Protein AF-A0A3D8PMJ8-F1 (afdb_monomer_lite)

Secondary structure (DSSP, 8-state):
-PPPP--------S--S-----------------EEEEEEETTTTEEEEEETT-TTS-SS--SS-EESSEETTEEEEEEES-HHHHHHHHHH-TTSEEEE-GGG--

Organism: NCBI:txid1229153

pLDDT: mean 75.37, std 25.09, range [31.0, 97.31]

Foldseek 3Di:
DDDDDDDDDDDDPDDDDDDDDDPPPPPPDDDPFQKWKWDQFQVQLATEIGGPPDPPDDPAADPAEEECDHGNGGYMYIDTPDPVRVVVVCVVRVPGHYYYDPSRPD

Radius of gyration: 17.85 Å; chains: 1; bounding box: 26×40×49 Å

Structure (mmCIF, N/CA/C/O backbone):
data_AF-A0A3D8PMJ8-F1
#
_entry.id   AF-A0A3D8PMJ8-F1
#
loop_
_atom_site.group_PDB
_atom_site.id
_atom_site.type_symbol
_atom_site.label_atom_id
_atom_site.label_alt_id
_atom_site.label_comp_id
_atom_site.label_asym_id
_atom_site.label_entity_id
_atom_site.label_seq_id
_atom_site.pdbx_PDB_ins_code
_atom_site.Cartn_x
_atom_site.Cartn_y
_atom_site.Cartn_z
_atom_site.occupancy
_atom_site.B_iso_or_equiv
_atom_site.auth_seq_id
_atom_site.auth_comp_id
_atom_site.auth_asym_id
_atom_site.auth_atom_id
_atom_site.pdbx_PDB_model_num
ATOM 1 N N . MET A 1 1 ? -9.114 -14.612 -28.520 1.00 37.81 1 MET A N 1
ATOM 2 C CA . MET A 1 1 ? -9.734 -13.426 -27.887 1.00 37.81 1 MET A CA 1
ATOM 3 C C . MET A 1 1 ? -9.161 -12.191 -28.558 1.00 37.81 1 MET A C 1
ATOM 5 O O . MET A 1 1 ? -7.962 -12.215 -28.823 1.00 37.81 1 MET A O 1
ATOM 9 N N . PRO A 1 2 ? -9.971 -11.177 -28.904 1.00 32.09 2 PRO A N 1
ATOM 10 C CA . PRO A 1 2 ? -9.448 -9.973 -29.538 1.00 32.09 2 PRO A CA 1
ATOM 11 C C . PRO A 1 2 ? -8.691 -9.122 -28.499 1.00 32.09 2 PRO A C 1
ATOM 13 O O . PRO A 1 2 ? -9.053 -9.160 -27.321 1.00 32.09 2 PRO A O 1
ATOM 16 N N . PRO A 1 3 ? -7.634 -8.396 -28.898 1.00 33.34 3 PRO A N 1
ATOM 17 C CA . PRO A 1 3 ? -6.855 -7.573 -27.982 1.00 33.34 3 PRO A CA 1
ATOM 18 C C . PRO A 1 3 ? -7.610 -6.290 -27.609 1.00 33.34 3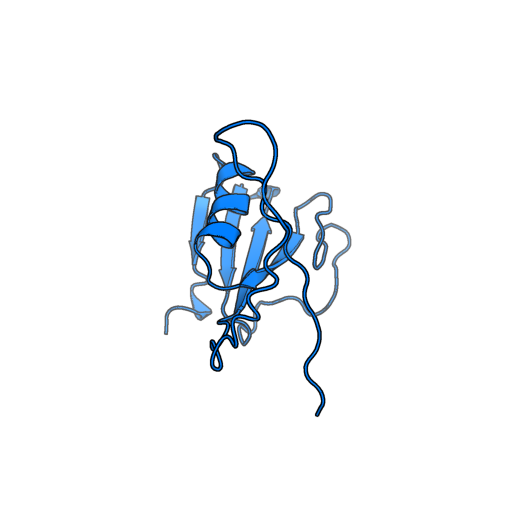 PRO A C 1
ATOM 20 O O . PRO A 1 3 ? -8.247 -5.658 -28.453 1.00 33.34 3 PRO A O 1
ATOM 23 N N . SER A 1 4 ? -7.526 -5.912 -26.336 1.00 34.97 4 SER A N 1
ATOM 24 C CA . SER A 1 4 ? -8.083 -4.669 -25.796 1.00 34.97 4 SER A CA 1
ATOM 25 C C . SER A 1 4 ? -7.154 -3.490 -26.106 1.00 34.97 4 SER A C 1
ATOM 27 O O . SER A 1 4 ? -5.960 -3.561 -25.821 1.00 34.97 4 SER A O 1
ATOM 29 N N . LEU A 1 5 ? -7.702 -2.404 -26.661 1.00 33.12 5 LEU A N 1
ATOM 30 C CA . LEU A 1 5 ? -7.001 -1.133 -26.885 1.00 33.12 5 LEU A CA 1
ATOM 31 C C . LEU A 1 5 ? -6.771 -0.404 -25.551 1.00 33.12 5 LEU A C 1
ATOM 33 O O . LEU A 1 5 ? -7.726 -0.176 -24.810 1.00 33.12 5 LEU A O 1
ATOM 37 N N . ILE A 1 6 ? -5.538 0.025 -25.279 1.00 41.44 6 ILE A N 1
ATOM 38 C CA . ILE A 1 6 ? -5.226 0.983 -24.208 1.00 41.44 6 ILE A CA 1
ATOM 39 C C . ILE A 1 6 ? -4.517 2.179 -24.847 1.00 41.44 6 ILE A C 1
ATOM 41 O O . ILE A 1 6 ? -3.572 2.009 -25.614 1.00 41.44 6 ILE A O 1
ATOM 45 N N . PHE A 1 7 ? -5.010 3.382 -24.547 1.00 36.72 7 PHE A N 1
ATOM 46 C CA . PHE A 1 7 ? -4.487 4.657 -25.032 1.00 36.72 7 PHE A CA 1
ATOM 47 C C . PHE A 1 7 ? -3.597 5.279 -23.952 1.00 36.72 7 PHE A C 1
ATOM 49 O O . PHE A 1 7 ? -4.062 5.497 -22.835 1.00 36.72 7 PHE A O 1
ATOM 56 N N . LEU A 1 8 ? -2.349 5.607 -24.281 1.00 37.47 8 LEU A N 1
ATOM 57 C CA . LEU A 1 8 ? -1.509 6.481 -23.461 1.00 37.47 8 LEU A CA 1
ATOM 58 C C . LEU A 1 8 ? -1.153 7.718 -24.286 1.00 37.47 8 LEU A C 1
ATOM 60 O O . LEU A 1 8 ? -0.699 7.607 -25.422 1.00 37.47 8 LEU A O 1
ATOM 64 N N . VAL A 1 9 ? -1.424 8.894 -23.719 1.00 34.03 9 VAL A N 1
ATOM 65 C CA . VAL A 1 9 ? -1.077 10.198 -24.293 1.00 34.03 9 VAL A CA 1
ATOM 66 C C . VAL A 1 9 ? 0.277 10.599 -23.717 1.00 34.03 9 VAL A C 1
ATOM 68 O O . VAL A 1 9 ? 0.374 10.844 -22.516 1.00 34.03 9 VAL A O 1
ATOM 71 N N . GLU A 1 10 ? 1.316 10.671 -24.546 1.00 36.72 10 GLU A N 1
ATOM 72 C CA . GLU A 1 10 ? 2.593 11.271 -24.147 1.00 36.72 10 GLU A CA 1
ATOM 73 C C . GLU A 1 10 ? 2.550 12.792 -24.333 1.00 36.72 10 GLU A C 1
ATOM 75 O O . GLU A 1 10 ? 2.137 13.303 -25.375 1.00 36.72 10 GLU A O 1
ATOM 80 N N . PHE A 1 11 ? 2.987 13.524 -23.306 1.00 34.03 11 PHE A N 1
ATOM 81 C CA . PHE A 1 11 ? 3.231 14.964 -23.363 1.00 34.03 11 PHE A CA 1
ATOM 82 C C . PHE A 1 11 ? 4.744 15.186 -23.446 1.00 34.03 11 PHE A C 1
ATOM 84 O O . PHE A 1 11 ? 5.452 15.018 -22.452 1.00 34.03 11 PHE A O 1
ATOM 91 N N . ASP A 1 12 ? 5.245 15.562 -24.623 1.00 36.56 12 ASP A N 1
ATOM 92 C CA . ASP A 1 12 ? 6.657 15.903 -24.803 1.00 36.56 12 ASP A CA 1
ATOM 93 C C . ASP A 1 12 ? 6.923 17.346 -24.335 1.00 36.56 12 ASP A C 1
ATOM 95 O O . ASP A 1 12 ? 6.236 18.296 -24.724 1.00 36.56 12 ASP A O 1
ATOM 99 N N . LYS A 1 13 ? 7.919 17.513 -23.456 1.00 42.28 13 LYS A N 1
ATOM 100 C CA . LYS A 1 13 ? 8.285 18.790 -22.823 1.00 42.28 13 LYS A CA 1
ATOM 101 C C . LYS A 1 13 ? 9.268 19.614 -23.660 1.00 42.28 13 LYS A C 1
ATOM 103 O O . LYS A 1 13 ? 9.669 20.696 -23.230 1.00 42.28 13 LYS A O 1
ATOM 108 N N . THR A 1 14 ? 9.662 19.173 -24.851 1.00 42.78 14 THR A N 1
ATOM 109 C CA . THR A 1 14 ? 10.660 19.906 -25.633 1.00 42.78 14 THR A CA 1
ATOM 110 C C . THR A 1 14 ? 10.236 20.179 -27.070 1.00 42.78 14 THR A C 1
ATOM 112 O 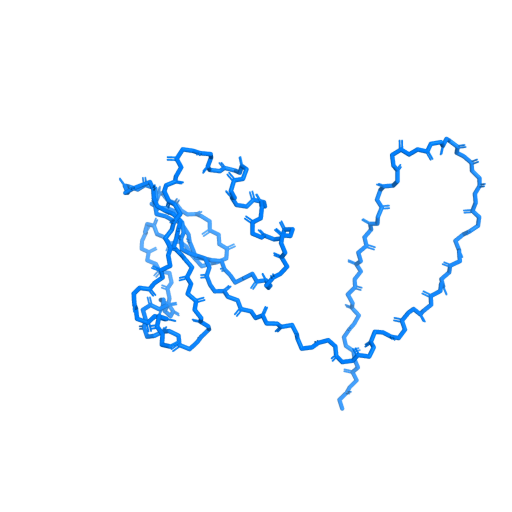O . THR A 1 14 ? 10.290 19.314 -27.929 1.00 42.78 14 THR A O 1
ATOM 115 N N . ARG A 1 15 ? 10.005 21.476 -27.324 1.00 36.81 15 ARG A N 1
ATOM 116 C CA . ARG A 1 15 ? 9.961 22.174 -28.624 1.00 36.81 15 ARG A CA 1
ATOM 117 C C . ARG A 1 15 ? 8.587 22.232 -29.289 1.00 36.81 15 ARG A C 1
ATOM 119 O O . ARG A 1 15 ? 7.893 21.247 -29.492 1.00 36.81 15 ARG A O 1
ATOM 126 N N . GLY A 1 16 ? 8.209 23.467 -29.606 1.00 37.50 16 GLY A N 1
ATOM 127 C CA . GLY A 1 16 ? 6.959 23.799 -30.255 1.00 37.50 16 GLY A CA 1
ATOM 128 C C . GLY A 1 16 ? 6.880 23.318 -31.704 1.00 37.50 16 GLY A C 1
ATOM 129 O O . GLY A 1 16 ? 7.824 23.462 -32.470 1.00 37.50 16 GLY A O 1
ATOM 130 N N . VAL A 1 17 ? 5.667 22.863 -32.016 1.00 46.31 17 VAL A N 1
ATOM 131 C CA . VAL A 1 17 ? 4.911 22.942 -33.274 1.00 46.31 17 VAL A CA 1
ATOM 132 C C . VAL A 1 17 ? 5.437 22.188 -34.510 1.00 46.31 17 VAL A C 1
ATOM 134 O O . VAL A 1 17 ? 6.525 22.416 -35.023 1.00 46.31 17 VAL A O 1
ATOM 137 N N . THR A 1 18 ? 4.499 21.408 -35.065 1.00 40.31 18 THR A N 1
ATOM 138 C CA . THR A 1 18 ? 4.437 20.739 -36.379 1.00 40.31 18 THR A CA 1
ATOM 139 C C . THR A 1 18 ? 5.195 19.417 -36.523 1.00 40.31 18 THR A C 1
ATOM 141 O O . THR A 1 18 ? 6.359 19.366 -36.894 1.00 40.31 18 THR A O 1
ATOM 144 N N . GLY A 1 19 ? 4.483 18.308 -36.303 1.00 31.00 19 GLY A N 1
ATOM 145 C CA . GLY A 1 19 ? 4.968 16.971 -36.635 1.00 31.00 19 GLY A CA 1
ATOM 146 C C . GLY A 1 19 ? 3.808 15.992 -36.750 1.00 31.00 19 GLY A C 1
ATOM 147 O O . GLY A 1 19 ? 3.112 15.732 -35.776 1.00 31.00 19 GLY A O 1
ATOM 148 N N . THR A 1 20 ? 3.570 15.511 -37.965 1.00 35.81 20 THR A N 1
ATOM 149 C CA . THR A 1 20 ? 2.557 14.527 -38.355 1.00 35.81 20 THR A CA 1
ATOM 150 C C . THR A 1 20 ? 2.492 13.348 -37.380 1.00 35.81 20 THR A C 1
ATOM 152 O O . THR A 1 20 ? 3.516 12.730 -37.098 1.00 35.81 20 THR A O 1
ATOM 155 N N . LEU A 1 21 ? 1.283 13.016 -36.911 1.00 32.69 21 LEU A N 1
ATOM 156 C CA . LEU A 1 21 ? 1.001 11.830 -36.098 1.00 32.69 21 LEU A CA 1
ATOM 157 C C . LEU A 1 21 ? 1.392 10.567 -36.882 1.00 32.69 21 LEU A C 1
ATOM 159 O O . LEU A 1 21 ? 0.620 10.067 -37.700 1.00 32.69 21 LEU A O 1
ATOM 163 N N . LYS A 1 22 ? 2.601 10.050 -36.656 1.00 37.59 22 LYS A N 1
ATOM 164 C CA . LYS A 1 22 ? 2.948 8.683 -37.038 1.00 37.59 22 LYS A CA 1
ATOM 165 C C . LYS A 1 22 ? 2.374 7.753 -35.978 1.00 37.59 22 LYS A C 1
ATOM 167 O O . LYS A 1 22 ? 2.873 7.684 -34.862 1.00 37.59 22 LYS A O 1
ATOM 172 N N . MET A 1 23 ? 1.293 7.064 -36.333 1.00 33.22 23 MET A N 1
ATOM 173 C CA . MET A 1 23 ? 0.822 5.896 -35.595 1.00 33.22 23 MET A CA 1
ATOM 174 C C . MET A 1 23 ? 1.761 4.731 -35.903 1.00 33.22 23 MET A C 1
ATOM 176 O O . MET A 1 23 ? 1.450 3.872 -36.725 1.00 33.22 23 MET A O 1
ATOM 180 N N . ASP A 1 24 ? 2.928 4.717 -35.269 1.00 35.56 24 ASP A N 1
ATOM 181 C CA . ASP A 1 24 ? 3.744 3.514 -35.243 1.00 35.56 24 ASP A CA 1
ATOM 182 C C . ASP A 1 24 ? 3.078 2.549 -34.252 1.00 35.56 24 ASP A C 1
ATOM 184 O O . ASP A 1 24 ? 3.136 2.716 -33.033 1.00 35.56 24 ASP A O 1
ATOM 188 N N . ILE A 1 25 ? 2.352 1.565 -34.792 1.00 35.75 25 ILE A N 1
ATOM 189 C CA . ILE A 1 25 ? 1.798 0.443 -34.030 1.00 35.75 25 ILE A CA 1
ATOM 190 C C . ILE A 1 25 ? 2.994 -0.356 -33.504 1.00 35.75 25 ILE A C 1
ATOM 192 O O . ILE A 1 25 ? 3.505 -1.252 -34.174 1.00 35.75 25 ILE A O 1
ATOM 196 N N . MET A 1 26 ? 3.466 -0.026 -32.302 1.00 35.56 26 MET A N 1
ATOM 197 C CA . MET A 1 26 ? 4.359 -0.908 -31.563 1.00 35.56 26 MET A CA 1
ATOM 198 C C . MET A 1 26 ? 3.547 -2.122 -31.119 1.00 35.56 26 MET A C 1
ATOM 200 O O . MET A 1 26 ? 2.750 -2.067 -30.183 1.00 35.56 26 MET A O 1
ATOM 204 N N . VAL A 1 27 ? 3.739 -3.236 -31.824 1.00 36.75 27 VAL A N 1
ATOM 205 C CA . VAL A 1 27 ? 3.340 -4.559 -31.349 1.00 36.75 27 VAL A CA 1
ATOM 206 C C . VAL A 1 27 ? 4.222 -4.863 -30.141 1.00 36.75 27 VAL A C 1
ATOM 208 O O . VAL A 1 27 ? 5.343 -5.338 -30.289 1.00 36.75 27 VAL A O 1
ATOM 211 N N . VAL A 1 28 ? 3.747 -4.533 -28.939 1.00 45.12 28 VAL A N 1
ATOM 212 C CA . VAL A 1 28 ? 4.427 -4.926 -27.703 1.00 45.12 28 VAL A CA 1
ATOM 213 C C . VAL A 1 28 ? 4.254 -6.437 -27.567 1.00 45.12 28 VAL A C 1
ATOM 215 O O . VAL A 1 28 ? 3.193 -6.927 -27.173 1.00 45.12 28 VAL A O 1
ATOM 218 N N . GLU A 1 29 ? 5.281 -7.192 -27.962 1.00 44.59 29 GLU A N 1
ATOM 219 C CA . GLU A 1 29 ? 5.389 -8.618 -27.669 1.00 44.59 29 GLU A CA 1
ATOM 220 C C . GLU A 1 29 ? 5.134 -8.832 -26.176 1.00 44.59 29 GLU A C 1
ATOM 222 O O . GLU A 1 29 ? 5.827 -8.258 -25.340 1.00 44.59 29 GLU A O 1
ATOM 227 N N . LYS A 1 30 ? 4.086 -9.615 -25.872 1.00 48.81 30 LYS A N 1
ATOM 228 C CA . LYS A 1 30 ? 3.690 -10.169 -24.564 1.00 48.81 30 LYS A CA 1
ATOM 229 C C . LYS A 1 30 ? 4.590 -9.739 -23.399 1.00 48.81 30 LYS A C 1
ATOM 231 O O . LYS A 1 30 ? 5.375 -10.528 -22.876 1.00 48.81 30 LYS A O 1
ATOM 236 N N . SER A 1 31 ? 4.433 -8.499 -22.956 1.00 52.62 31 SER A N 1
ATOM 237 C CA . SER A 1 31 ? 5.032 -8.068 -21.704 1.00 52.62 31 SER A CA 1
ATOM 238 C C . SER A 1 31 ? 4.190 -8.685 -20.599 1.00 52.62 31 SER A C 1
ATOM 240 O O . SER A 1 31 ? 3.007 -8.375 -20.463 1.00 52.62 31 SER A O 1
ATOM 242 N N . VAL A 1 32 ? 4.765 -9.629 -19.857 1.00 56.25 32 VAL A N 1
ATOM 243 C CA . VAL A 1 32 ? 4.155 -10.123 -18.623 1.00 56.25 32 VAL A CA 1
ATOM 244 C C . VAL A 1 32 ? 4.139 -8.937 -17.665 1.00 56.25 32 VAL A C 1
ATOM 246 O O . VAL A 1 32 ? 5.155 -8.600 -17.064 1.00 56.25 32 VAL A O 1
ATOM 249 N N . ILE A 1 33 ? 3.002 -8.246 -17.586 1.00 64.25 33 ILE A N 1
ATOM 250 C CA . ILE A 1 33 ? 2.816 -7.166 -16.623 1.00 64.25 33 ILE A CA 1
ATOM 251 C C . ILE A 1 33 ? 2.685 -7.839 -15.263 1.00 64.25 33 ILE A C 1
ATOM 253 O O . ILE A 1 33 ? 1.665 -8.452 -14.947 1.00 64.25 33 ILE A O 1
ATOM 257 N N . PHE A 1 34 ? 3.749 -7.768 -14.471 1.00 79.06 34 PHE A N 1
ATOM 258 C CA . PHE A 1 34 ? 3.680 -8.149 -13.072 1.00 79.06 34 PHE A CA 1
ATOM 259 C C . PHE A 1 34 ? 2.842 -7.102 -12.344 1.00 79.06 34 PHE A C 1
ATOM 261 O O . PHE A 1 34 ? 3.081 -5.906 -12.482 1.00 79.06 34 PHE A O 1
ATOM 268 N N . LEU A 1 35 ? 1.836 -7.557 -11.607 1.00 89.31 35 LEU A N 1
ATOM 269 C CA . LEU A 1 35 ? 0.935 -6.702 -10.846 1.00 89.31 35 LEU A CA 1
ATOM 270 C C . LEU A 1 35 ? 1.221 -6.865 -9.353 1.00 89.31 35 LEU A C 1
ATOM 272 O O . LEU A 1 35 ? 1.588 -7.950 -8.896 1.00 89.31 35 LEU A O 1
ATOM 276 N N . PHE A 1 36 ? 1.019 -5.797 -8.591 1.00 91.81 36 PHE A N 1
ATOM 277 C CA . PHE A 1 36 ? 1.185 -5.758 -7.143 1.00 91.81 36 PHE A CA 1
ATOM 278 C C . PHE A 1 36 ? 0.072 -4.940 -6.504 1.00 91.81 36 PHE A C 1
ATOM 280 O O . PHE A 1 36 ? -0.408 -3.967 -7.073 1.00 91.81 36 PHE A O 1
ATOM 287 N N . TRP A 1 37 ? -0.303 -5.299 -5.283 1.00 94.38 37 TRP A N 1
ATOM 288 C CA . TRP A 1 37 ? -1.172 -4.465 -4.466 1.00 94.38 37 TRP A CA 1
ATOM 289 C C . TRP A 1 37 ? -0.336 -3.550 -3.578 1.00 94.38 37 TRP A C 1
ATOM 291 O O . TRP A 1 37 ? 0.516 -4.011 -2.814 1.00 94.38 37 TRP A O 1
ATOM 301 N N . ILE A 1 38 ? -0.618 -2.255 -3.629 1.00 94.81 38 ILE A N 1
ATOM 302 C CA . ILE A 1 38 ? -0.153 -1.282 -2.651 1.00 94.81 38 ILE A CA 1
ATOM 303 C C . ILE A 1 38 ? -1.255 -1.035 -1.633 1.00 94.81 38 ILE A C 1
ATOM 305 O O . ILE A 1 38 ? -2.397 -0.740 -1.968 1.00 94.81 38 ILE A O 1
ATOM 309 N N . ASN A 1 39 ? -0.882 -1.114 -0.366 1.00 96.38 39 ASN A N 1
ATOM 310 C CA . ASN A 1 39 ? -1.693 -0.711 0.762 1.00 96.38 39 ASN A CA 1
ATOM 311 C C . ASN A 1 39 ? -1.132 0.598 1.329 1.00 96.38 39 ASN A C 1
ATOM 313 O O . ASN A 1 39 ? -0.038 0.605 1.894 1.00 96.38 39 ASN A O 1
ATOM 317 N N . ILE A 1 40 ? -1.895 1.681 1.203 1.00 96.69 40 ILE A N 1
ATOM 318 C CA . ILE A 1 40 ? -1.601 2.970 1.831 1.00 96.69 40 ILE A CA 1
ATOM 319 C C . ILE A 1 40 ? -2.332 3.010 3.165 1.00 96.69 40 ILE A C 1
ATOM 321 O O . ILE A 1 40 ? -3.564 2.968 3.207 1.00 96.69 40 ILE A O 1
ATOM 325 N N . ASP A 1 41 ? -1.590 3.086 4.263 1.00 96.62 41 ASP A N 1
ATOM 326 C CA . ASP A 1 41 ? -2.139 3.136 5.611 1.00 96.62 41 ASP A CA 1
ATOM 327 C C . ASP A 1 41 ? -1.786 4.452 6.297 1.00 96.62 41 ASP A C 1
ATOM 329 O O . ASP A 1 41 ? -0.685 4.633 6.816 1.00 96.62 41 ASP A O 1
ATOM 333 N N . LYS A 1 42 ? -2.741 5.387 6.293 1.00 96.56 42 LYS A N 1
ATOM 334 C CA . LYS A 1 42 ? -2.550 6.729 6.860 1.00 96.56 42 LYS A CA 1
ATOM 335 C C . LYS A 1 42 ? -2.332 6.722 8.378 1.00 96.56 42 LYS A C 1
ATOM 337 O O . LYS A 1 42 ? -1.432 7.437 8.816 1.00 96.56 42 LYS A O 1
ATOM 342 N N . PRO A 1 43 ? -3.065 5.923 9.186 1.00 96.50 43 PRO A N 1
ATOM 343 C CA . PRO A 1 43 ? -2.880 5.911 10.638 1.00 96.50 43 PRO A CA 1
ATOM 344 C C . PRO A 1 43 ? -1.467 5.506 11.066 1.00 96.50 43 PRO A C 1
ATOM 346 O O . PRO A 1 43 ? -0.921 6.090 11.997 1.00 96.50 43 PRO A O 1
ATOM 349 N N . THR A 1 44 ? -0.860 4.538 10.372 1.00 96.38 44 THR A N 1
ATOM 350 C CA . THR A 1 44 ? 0.511 4.089 10.663 1.00 96.38 44 THR A CA 1
ATOM 351 C C . THR A 1 44 ? 1.573 4.772 9.804 1.00 96.38 44 THR A C 1
ATOM 353 O O . THR A 1 44 ? 2.755 4.501 9.996 1.00 96.38 44 THR A O 1
ATOM 356 N N . LYS A 1 45 ? 1.175 5.650 8.871 1.00 97.31 45 LYS A N 1
ATOM 357 C CA . LYS A 1 45 ? 2.039 6.258 7.848 1.00 97.31 45 LYS A CA 1
ATOM 358 C C . LYS A 1 45 ? 2.901 5.223 7.122 1.00 97.31 45 LYS A C 1
ATOM 360 O O . LYS A 1 45 ? 4.112 5.390 6.996 1.00 97.31 45 LYS A O 1
ATOM 365 N N . THR A 1 46 ? 2.289 4.133 6.659 1.00 97.00 46 THR A N 1
ATOM 366 C CA . THR A 1 46 ? 3.006 3.090 5.912 1.00 97.00 46 THR A CA 1
ATOM 367 C C . THR A 1 46 ? 2.449 2.894 4.510 1.00 97.00 46 THR A C 1
ATOM 369 O O . THR A 1 46 ? 1.241 2.947 4.287 1.00 97.00 46 THR A O 1
ATOM 372 N N . ILE A 1 47 ? 3.346 2.632 3.561 1.00 96.06 47 ILE A N 1
ATOM 373 C CA . ILE A 1 47 ? 3.017 2.087 2.243 1.00 96.06 47 ILE A CA 1
ATOM 374 C C . ILE A 1 47 ? 3.538 0.659 2.218 1.00 96.06 47 ILE A C 1
ATOM 376 O O . ILE A 1 47 ? 4.744 0.439 2.328 1.00 96.06 47 ILE A O 1
ATOM 380 N N . LYS A 1 48 ? 2.642 -0.320 2.092 1.00 95.06 48 LYS A N 1
ATOM 381 C CA . LYS A 1 48 ? 3.002 -1.739 2.089 1.00 95.06 48 LYS A CA 1
ATOM 382 C C . LYS A 1 48 ? 2.711 -2.386 0.742 1.00 95.06 48 LYS A C 1
ATOM 384 O O . LYS A 1 48 ? 1.577 -2.347 0.281 1.00 95.06 48 LYS A O 1
ATOM 389 N N . MET A 1 49 ? 3.718 -3.017 0.144 1.00 93.69 49 MET A N 1
ATOM 390 C CA . MET A 1 49 ? 3.578 -3.775 -1.103 1.00 93.69 49 MET A CA 1
ATOM 391 C C . MET A 1 49 ? 3.228 -5.244 -0.852 1.00 93.69 49 MET A C 1
ATOM 393 O O . MET A 1 49 ? 3.787 -5.880 0.046 1.00 93.69 49 MET A O 1
ATOM 397 N N . HIS A 1 50 ? 2.349 -5.785 -1.689 1.00 94.25 50 HIS A N 1
ATOM 398 C CA . HIS A 1 50 ? 1.855 -7.158 -1.661 1.00 94.25 50 HIS A CA 1
ATOM 399 C C . HIS A 1 50 ? 1.869 -7.767 -3.073 1.00 94.25 50 HIS A C 1
ATOM 401 O O . HIS A 1 50 ? 1.515 -7.095 -4.040 1.00 94.25 50 HIS A O 1
ATOM 407 N N . GLN A 1 51 ? 2.231 -9.047 -3.192 1.00 91.75 51 GLN A N 1
ATOM 408 C CA . GLN A 1 51 ? 1.977 -9.845 -4.402 1.00 91.75 51 GLN A CA 1
ATOM 409 C C . GLN A 1 51 ? 0.473 -10.109 -4.560 1.00 91.75 51 GLN A C 1
ATOM 411 O O . GLN A 1 51 ? -0.257 -10.098 -3.569 1.00 91.75 51 GLN A O 1
ATOM 416 N N . THR A 1 52 ? -0.002 -10.334 -5.788 1.00 91.12 52 THR A N 1
ATOM 417 C CA . THR A 1 52 ? -1.436 -10.485 -6.113 1.00 91.12 52 THR A CA 1
ATOM 418 C C . THR A 1 52 ? -2.129 -11.658 -5.427 1.00 91.12 52 THR A C 1
ATOM 420 O O . THR A 1 52 ? -3.338 -11.607 -5.213 1.00 91.12 52 THR A O 1
ATOM 423 N N . ASP A 1 53 ? -1.382 -12.686 -5.047 1.00 90.25 53 ASP A N 1
ATOM 424 C CA . ASP A 1 53 ? -1.847 -13.877 -4.338 1.00 90.25 53 ASP A CA 1
ATOM 425 C C . ASP A 1 53 ? -1.721 -13.764 -2.805 1.00 90.25 53 AS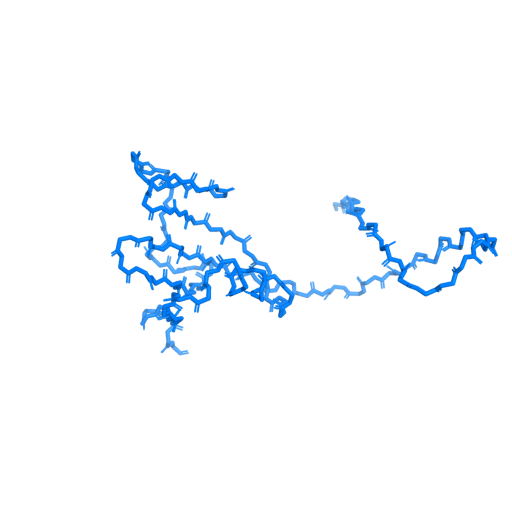P A C 1
ATOM 427 O O . ASP A 1 53 ? -2.040 -14.701 -2.067 1.00 90.25 53 ASP A O 1
ATOM 431 N N . CYS A 1 54 ? -1.309 -12.602 -2.286 1.00 93.19 54 CYS A N 1
ATOM 432 C CA . CYS A 1 54 ? -1.144 -12.405 -0.854 1.00 93.19 54 CYS A CA 1
ATOM 433 C C . CYS A 1 54 ? -2.475 -12.540 -0.094 1.00 93.19 54 CYS A C 1
ATOM 435 O O . CYS A 1 54 ? -3.406 -11.752 -0.264 1.00 93.19 54 CYS A O 1
ATOM 437 N N . LYS A 1 55 ? -2.518 -13.459 0.878 1.00 92.00 55 LYS A N 1
ATOM 438 C CA . LYS A 1 55 ? -3.689 -13.710 1.744 1.00 92.00 55 LYS A CA 1
ATOM 439 C C . LYS A 1 55 ? -4.198 -12.500 2.544 1.00 92.00 55 LYS A C 1
ATOM 441 O O . LYS A 1 55 ? -5.304 -12.551 3.074 1.00 92.00 55 LYS A O 1
ATOM 446 N N . TYR A 1 56 ? -3.384 -11.453 2.689 1.00 91.88 56 TYR A N 1
ATOM 447 C CA . TYR A 1 56 ? -3.732 -10.241 3.437 1.00 91.88 56 TYR A CA 1
ATOM 448 C C . TYR A 1 56 ? -4.392 -9.157 2.581 1.00 91.88 56 TYR A C 1
ATOM 450 O O . TYR A 1 56 ? -4.803 -8.136 3.133 1.00 91.88 56 TYR A O 1
ATOM 458 N N . ILE A 1 57 ? -4.498 -9.356 1.264 1.00 93.00 57 ILE A N 1
ATOM 459 C CA . ILE A 1 57 ? -5.257 -8.454 0.399 1.00 93.00 57 ILE A CA 1
ATOM 460 C C . ILE A 1 57 ? -6.735 -8.538 0.778 1.00 93.00 57 ILE A C 1
ATOM 462 O O . ILE A 1 57 ? -7.312 -9.620 0.923 1.00 93.00 57 ILE A O 1
ATOM 466 N N . VAL A 1 58 ? -7.359 -7.377 0.958 1.00 90.75 58 VAL A N 1
ATOM 467 C CA . VAL A 1 58 ? -8.780 -7.301 1.297 1.00 90.75 58 VAL A CA 1
ATOM 468 C C . VAL A 1 58 ? -9.638 -7.561 0.058 1.00 90.75 58 VAL A C 1
ATOM 470 O O . VAL A 1 58 ? -9.371 -7.045 -1.020 1.00 90.75 58 VAL A O 1
ATOM 473 N N . LYS A 1 59 ? -10.701 -8.356 0.213 1.00 89.38 59 LYS A N 1
ATOM 474 C CA . LYS A 1 59 ? -11.629 -8.701 -0.886 1.00 89.38 59 LYS A CA 1
ATOM 475 C C . LYS A 1 59 ? -12.783 -7.711 -1.054 1.00 89.38 59 LYS A C 1
ATOM 477 O O . LYS A 1 59 ? -13.540 -7.800 -2.013 1.00 89.38 59 LYS A O 1
ATOM 482 N N . LYS A 1 60 ? -12.969 -6.828 -0.076 1.00 92.31 60 LYS A N 1
ATOM 483 C CA . LYS A 1 60 ? -14.025 -5.817 -0.048 1.00 92.31 60 LYS A CA 1
ATOM 484 C C . LYS A 1 60 ? -13.533 -4.581 0.683 1.00 92.31 60 LYS A C 1
ATOM 486 O O . LYS A 1 60 ? -12.681 -4.688 1.568 1.00 92.31 60 LYS A O 1
ATOM 491 N N . GLU A 1 61 ? -14.110 -3.438 0.341 1.00 92.69 61 GLU A N 1
ATOM 492 C CA . GLU A 1 61 ? -13.857 -2.200 1.064 1.00 92.69 61 GLU A CA 1
ATOM 493 C C . GLU A 1 61 ? -14.251 -2.330 2.537 1.00 92.69 61 GLU A C 1
ATOM 495 O O . GLU A 1 61 ? -15.163 -3.072 2.923 1.00 92.69 61 GLU A O 1
ATOM 500 N N . THR A 1 62 ? -13.556 -1.568 3.369 1.00 92.56 62 THR A N 1
ATOM 501 C CA . THR A 1 62 ? -13.940 -1.365 4.764 1.00 92.56 62 THR A CA 1
ATOM 502 C C . THR A 1 62 ? -14.567 0.016 4.909 1.00 92.56 62 THR A C 1
ATOM 504 O O . THR A 1 62 ? -14.444 0.860 4.025 1.00 92.56 62 THR A O 1
ATOM 507 N N . LYS A 1 63 ? -15.180 0.298 6.063 1.00 95.12 63 LYS A N 1
ATOM 508 C CA . LYS A 1 63 ? -15.770 1.616 6.347 1.00 95.12 63 LYS A CA 1
ATOM 509 C C . LYS A 1 63 ? -14.782 2.781 6.163 1.00 95.12 63 LYS A C 1
ATOM 511 O O . LYS A 1 63 ? -15.208 3.899 5.892 1.00 95.12 63 LYS A O 1
ATOM 516 N N . TYR A 1 64 ? -13.483 2.532 6.337 1.00 96.19 64 TYR A N 1
ATOM 517 C CA . TYR A 1 64 ? -12.466 3.582 6.375 1.00 96.19 64 TYR A CA 1
ATOM 518 C C . TYR A 1 64 ? -11.334 3.400 5.365 1.00 96.19 64 TYR A C 1
ATOM 520 O O . TYR A 1 64 ? -10.464 4.261 5.292 1.00 96.19 64 TYR A O 1
ATOM 528 N N . LYS A 1 65 ? -11.349 2.325 4.570 1.00 95.44 65 LYS A N 1
ATOM 529 C CA . LYS A 1 65 ? -10.305 2.018 3.587 1.00 95.44 65 LYS A CA 1
ATOM 530 C C . LYS A 1 65 ? -10.908 1.462 2.304 1.00 95.44 65 LYS A C 1
ATOM 532 O O . LYS A 1 65 ? -11.627 0.459 2.367 1.00 95.44 65 LYS A O 1
ATOM 537 N N . GLY A 1 66 ? -10.626 2.134 1.190 1.00 95.6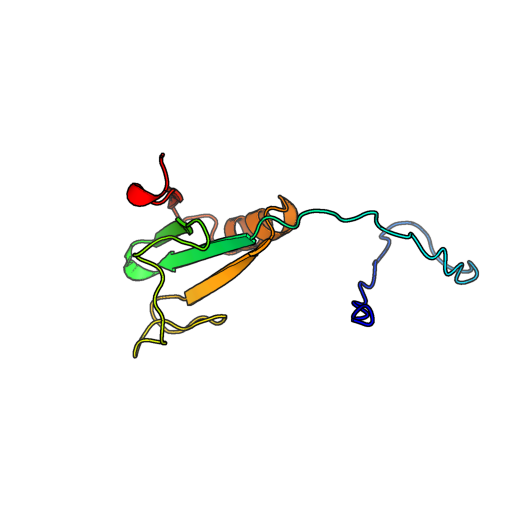2 66 GLY A N 1
ATOM 538 C CA . GLY A 1 66 ? -11.186 1.824 -0.126 1.00 95.62 66 GLY A CA 1
ATOM 539 C C . GLY A 1 66 ? -10.359 0.820 -0.930 1.00 95.62 66 GLY A C 1
ATOM 540 O O . GLY A 1 66 ? -9.220 0.511 -0.572 1.00 95.62 66 GLY A O 1
ATOM 541 N N . LEU A 1 67 ? -10.958 0.320 -2.010 1.00 95.75 67 LEU A N 1
ATOM 542 C CA . LEU A 1 67 ? -10.318 -0.468 -3.066 1.00 95.75 67 LEU A CA 1
ATOM 543 C C . LEU A 1 67 ? -10.278 0.391 -4.335 1.00 95.75 67 LEU A C 1
ATOM 545 O O . LEU A 1 67 ? -11.303 0.946 -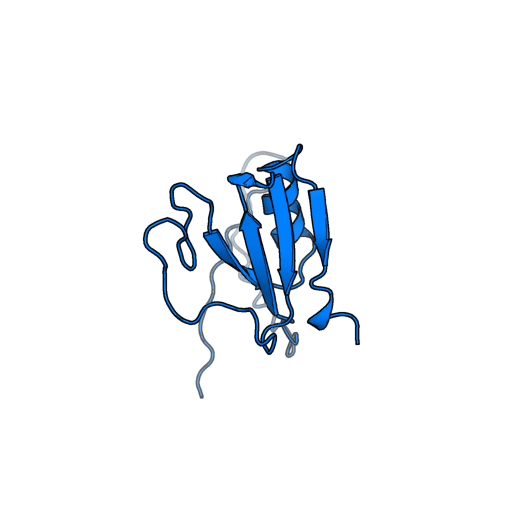4.720 1.00 95.75 67 LEU A O 1
ATOM 549 N N . GLU A 1 68 ? -9.109 0.530 -4.954 1.00 94.00 68 GLU A N 1
ATOM 550 C CA . GLU A 1 68 ? -8.827 1.441 -6.081 1.00 94.00 68 GLU A CA 1
ATOM 551 C C . GLU A 1 68 ? -9.130 2.921 -5.801 1.00 94.00 68 GLU A C 1
ATOM 553 O O . GLU A 1 68 ? -9.220 3.756 -6.700 1.00 94.00 68 GLU A O 1
ATOM 558 N N . ARG A 1 69 ? -9.290 3.270 -4.525 1.00 94.12 69 ARG A N 1
ATOM 559 C CA . ARG A 1 69 ? -9.524 4.633 -4.057 1.00 94.12 69 ARG A CA 1
ATOM 560 C C . ARG A 1 69 ? -9.117 4.770 -2.605 1.00 94.12 69 ARG A C 1
ATOM 562 O O . ARG A 1 69 ? -9.064 3.796 -1.850 1.00 94.12 69 ARG A O 1
ATOM 569 N N . GLU A 1 70 ? -8.917 6.009 -2.186 1.00 94.50 70 GLU A N 1
ATOM 570 C CA . GLU A 1 70 ? -8.677 6.320 -0.786 1.00 94.50 70 GLU A CA 1
ATOM 571 C C . GLU A 1 70 ? -9.955 6.702 -0.054 1.00 94.50 70 GLU A C 1
ATOM 573 O O . GLU A 1 70 ? -10.805 7.430 -0.564 1.00 94.50 70 GLU A O 1
ATOM 578 N N . LEU A 1 71 ? -10.042 6.250 1.191 1.00 96.00 71 LEU A N 1
ATOM 579 C CA . LEU A 1 71 ? -10.967 6.756 2.192 1.00 96.00 71 LEU A CA 1
ATOM 580 C C . LEU A 1 71 ? -10.152 7.380 3.340 1.00 96.00 71 LEU A C 1
ATOM 582 O O . LEU A 1 71 ? -8.975 7.722 3.187 1.00 96.00 71 LEU A O 1
ATOM 586 N N . ARG A 1 72 ? -10.783 7.545 4.506 1.00 96.94 72 ARG A N 1
ATO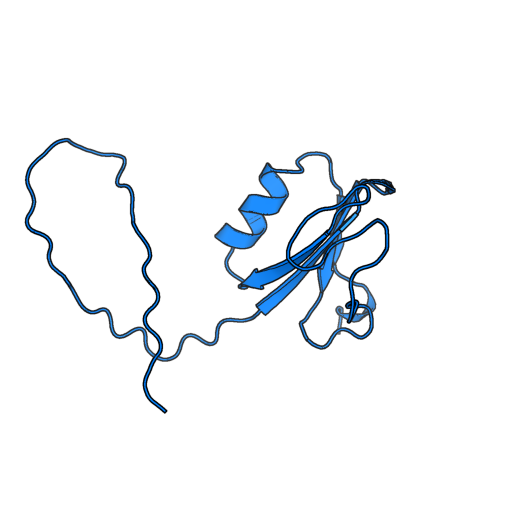M 587 C CA . ARG A 1 72 ? -10.191 8.207 5.677 1.00 96.94 72 ARG A CA 1
ATOM 588 C C . ARG A 1 72 ? -8.837 7.616 6.091 1.00 96.94 72 ARG A C 1
ATOM 590 O O . ARG A 1 72 ? -7.896 8.370 6.310 1.00 96.94 72 ARG A O 1
ATOM 597 N N . ASP A 1 73 ? -8.734 6.290 6.157 1.00 96.88 73 ASP A N 1
ATOM 598 C CA . ASP A 1 73 ? -7.557 5.580 6.677 1.00 96.88 73 ASP A CA 1
ATOM 599 C C . ASP A 1 73 ? -6.617 5.112 5.539 1.00 96.88 73 ASP A C 1
ATOM 601 O O . ASP A 1 73 ? -5.621 4.427 5.777 1.00 96.88 73 ASP A O 1
ATOM 605 N N . GLY A 1 74 ? -6.901 5.527 4.298 1.00 96.75 74 GLY A N 1
ATOM 606 C CA . GLY A 1 74 ? -6.123 5.219 3.097 1.00 96.75 74 GLY A CA 1
ATOM 607 C C . GLY A 1 74 ? -6.864 4.300 2.126 1.00 96.75 74 GLY A C 1
ATOM 608 O O . GLY A 1 74 ? -8.097 4.321 2.049 1.00 96.75 74 GLY A O 1
ATOM 609 N N . GLY A 1 75 ? -6.120 3.491 1.374 1.00 96.75 75 GLY A N 1
ATOM 610 C CA . GLY A 1 75 ? -6.672 2.684 0.286 1.00 96.75 75 GLY A CA 1
ATOM 611 C C . GLY A 1 75 ? -5.776 1.526 -0.131 1.00 96.75 75 GLY A C 1
ATOM 612 O O . GLY A 1 75 ? -4.627 1.416 0.302 1.00 96.75 75 GLY A O 1
ATOM 613 N N . TRP A 1 76 ? -6.340 0.656 -0.957 1.00 96.88 76 TRP A N 1
ATOM 614 C CA . TRP A 1 76 ? -5.647 -0.429 -1.639 1.00 96.88 76 TRP A CA 1
ATOM 615 C C . TRP A 1 76 ? -5.671 -0.171 -3.139 1.00 96.88 76 TRP A C 1
ATOM 617 O O . TRP A 1 76 ? -6.730 0.155 -3.662 1.00 96.88 76 TRP A O 1
ATOM 627 N N . PHE A 1 77 ? -4.541 -0.349 -3.813 1.00 95.12 77 PHE A N 1
ATOM 628 C CA . PHE A 1 77 ? -4.393 -0.074 -5.242 1.00 95.12 77 PHE A CA 1
ATOM 629 C C . PHE A 1 77 ? -3.686 -1.223 -5.933 1.00 95.12 77 PHE A C 1
ATOM 631 O O . PHE A 1 77 ? -2.624 -1.644 -5.470 1.00 95.12 77 PHE A O 1
ATOM 638 N N . LEU A 1 78 ? -4.246 -1.706 -7.035 1.00 93.25 78 LEU A N 1
ATOM 639 C CA . LEU A 1 78 ? -3.554 -2.608 -7.935 1.00 93.25 78 LEU A CA 1
ATOM 640 C C . LEU A 1 78 ? -2.690 -1.785 -8.888 1.00 93.25 78 LEU A C 1
ATOM 642 O O . LEU A 1 78 ? -3.183 -0.973 -9.665 1.00 93.25 78 LEU A O 1
ATOM 646 N N . ILE A 1 79 ? -1.387 -2.008 -8.826 1.00 90.62 79 ILE A N 1
ATOM 647 C CA . ILE A 1 79 ? -0.405 -1.315 -9.650 1.00 90.62 79 ILE A CA 1
ATOM 648 C C . ILE A 1 79 ? 0.367 -2.320 -10.488 1.00 90.62 79 ILE A C 1
ATOM 650 O O . ILE A 1 79 ? 0.519 -3.484 -10.108 1.00 90.62 79 ILE A O 1
ATOM 654 N N . ASP A 1 80 ? 0.888 -1.868 -11.619 1.00 86.25 80 ASP A N 1
ATOM 655 C CA . ASP A 1 80 ? 1.922 -2.620 -12.308 1.00 86.25 80 ASP A CA 1
ATOM 656 C C . ASP A 1 80 ? 3.265 -2.527 -11.565 1.00 86.25 80 ASP A C 1
ATOM 658 O O . ASP A 1 80 ? 3.491 -1.705 -10.676 1.00 86.25 80 ASP A O 1
ATOM 662 N N . ALA A 1 81 ? 4.172 -3.427 -11.922 1.00 78.69 81 ALA A N 1
ATOM 663 C CA . ALA A 1 81 ? 5.526 -3.473 -11.399 1.00 78.69 81 ALA A CA 1
ATOM 664 C C . ALA A 1 81 ? 6.410 -2.332 -11.905 1.00 78.69 81 ALA A C 1
ATOM 666 O O . ALA A 1 81 ? 7.588 -2.297 -11.541 1.00 78.69 81 ALA A O 1
ATOM 667 N N . SER A 1 82 ? 5.893 -1.438 -12.756 1.00 80.00 82 SER A N 1
ATOM 668 C CA . SER A 1 82 ? 6.705 -0.361 -13.293 1.00 80.00 82 SER A CA 1
ATOM 669 C C . SER A 1 82 ? 7.190 0.531 -12.158 1.00 80.00 82 SER A C 1
ATOM 671 O O . SER A 1 82 ? 6.506 0.784 -11.158 1.00 80.00 82 SER A O 1
ATOM 673 N N . GLU A 1 83 ? 8.413 1.018 -12.318 1.00 79.19 83 GLU A N 1
ATOM 674 C CA . GLU A 1 83 ? 8.981 1.974 -11.380 1.00 79.19 83 GLU A CA 1
ATOM 675 C C . GLU A 1 83 ? 8.133 3.253 -11.324 1.00 79.19 83 GLU A C 1
ATOM 677 O O . GLU A 1 83 ? 7.941 3.817 -10.250 1.00 79.19 83 GLU A O 1
ATOM 682 N N . VAL A 1 84 ? 7.547 3.653 -12.457 1.00 82.00 84 VAL A N 1
ATOM 683 C CA . VAL A 1 84 ? 6.696 4.843 -12.583 1.00 82.00 84 VAL A CA 1
ATOM 684 C C . VAL A 1 84 ? 5.476 4.753 -11.666 1.00 82.00 84 VAL A C 1
ATOM 686 O O . VAL A 1 84 ? 5.218 5.680 -10.894 1.00 82.00 84 VAL A O 1
ATOM 689 N N . ALA A 1 85 ? 4.754 3.627 -11.695 1.00 81.50 85 ALA A N 1
ATOM 690 C CA . ALA A 1 85 ? 3.579 3.435 -10.852 1.00 81.50 85 ALA A CA 1
ATOM 691 C C . ALA A 1 85 ? 3.945 3.465 -9.363 1.00 81.50 85 ALA A C 1
ATOM 693 O O . ALA A 1 85 ? 3.270 4.118 -8.573 1.00 81.50 85 ALA A O 1
ATOM 694 N N . GLN A 1 86 ? 5.051 2.827 -8.972 1.00 83.94 86 GLN A N 1
ATOM 695 C CA . GLN A 1 86 ? 5.519 2.845 -7.583 1.00 83.94 86 GLN A CA 1
ATOM 696 C C . GLN A 1 86 ? 5.939 4.250 -7.130 1.00 83.94 86 GLN A C 1
ATOM 698 O O . GLN A 1 86 ? 5.574 4.691 -6.035 1.00 83.94 86 GLN A O 1
ATOM 703 N N . GLN A 1 87 ? 6.681 4.972 -7.973 1.00 87.75 87 GLN A N 1
ATOM 704 C CA . GLN A 1 87 ? 7.157 6.319 -7.676 1.00 87.75 87 GLN A CA 1
ATOM 705 C C . GLN A 1 87 ? 6.002 7.302 -7.462 1.00 87.75 87 GLN A C 1
ATOM 707 O O . GLN A 1 87 ? 6.090 8.124 -6.551 1.00 87.75 87 GLN A O 1
ATOM 712 N N . PHE A 1 88 ? 4.899 7.190 -8.211 1.00 90.00 88 PHE A N 1
ATOM 713 C CA . PHE A 1 88 ? 3.707 8.025 -8.009 1.00 90.00 88 PHE A CA 1
ATOM 714 C C . PHE A 1 88 ? 3.221 8.012 -6.549 1.00 90.00 88 PHE A C 1
ATOM 716 O O . PHE A 1 88 ? 2.987 9.068 -5.951 1.00 90.00 88 PHE A O 1
ATOM 723 N N . PHE A 1 89 ? 3.138 6.827 -5.936 1.00 89.56 89 PHE A N 1
ATOM 724 C CA . PHE A 1 89 ? 2.736 6.698 -4.534 1.00 89.56 89 PHE A CA 1
ATOM 725 C C . PHE A 1 89 ? 3.808 7.224 -3.580 1.00 89.56 89 PHE A C 1
ATOM 727 O O . PHE A 1 89 ? 3.482 7.888 -2.599 1.00 89.56 89 PHE A O 1
ATOM 734 N N . TYR A 1 90 ? 5.088 6.990 -3.870 1.00 88.94 90 TYR A N 1
ATOM 735 C CA . TYR A 1 90 ? 6.179 7.485 -3.026 1.00 88.94 90 TYR A CA 1
ATOM 736 C C . TYR A 1 90 ? 6.299 9.012 -3.025 1.00 88.94 90 TYR A C 1
ATOM 738 O O . TYR A 1 90 ? 6.612 9.585 -1.984 1.00 88.94 90 TYR A O 1
ATOM 746 N N . TYR A 1 91 ? 6.020 9.674 -4.150 1.00 93.94 91 TYR A N 1
ATOM 747 C CA . TYR A 1 91 ? 5.981 11.136 -4.233 1.00 93.94 91 TYR A CA 1
ATOM 748 C C . TYR A 1 91 ? 4.742 11.728 -3.565 1.00 93.94 91 TYR A C 1
ATOM 750 O O . TYR A 1 91 ? 4.824 12.799 -2.971 1.00 93.94 91 TYR A O 1
ATOM 758 N N . SER A 1 92 ? 3.609 11.025 -3.631 1.00 93.56 92 SER A N 1
ATOM 759 C CA . SER A 1 92 ? 2.364 11.453 -2.982 1.00 93.56 92 SER A CA 1
ATOM 760 C C . SER A 1 92 ? 2.424 11.334 -1.451 1.00 93.56 92 SER A C 1
ATOM 762 O O . SER A 1 92 ? 1.712 12.045 -0.746 1.00 93.56 92 SER A O 1
ATOM 764 N N . TYR A 1 93 ? 3.293 10.458 -0.935 1.00 94.12 93 TYR A N 1
ATOM 765 C CA . TYR A 1 93 ? 3.440 10.144 0.489 1.00 94.12 93 TYR A CA 1
ATOM 766 C C . TYR A 1 93 ? 4.917 10.125 0.922 1.00 94.12 93 TYR A C 1
ATOM 768 O O . TYR A 1 93 ? 5.436 9.074 1.312 1.00 94.12 93 TYR A O 1
ATOM 776 N N . PRO A 1 94 ? 5.614 11.274 0.875 1.00 94.25 94 PRO A N 1
ATOM 777 C CA . PRO A 1 94 ? 7.056 11.337 1.117 1.00 94.25 94 PRO A CA 1
ATOM 778 C C . PRO A 1 94 ? 7.445 10.912 2.540 1.00 94.25 94 PRO A C 1
ATOM 780 O O . PRO A 1 94 ? 8.500 10.311 2.732 1.00 94.25 94 PRO A O 1
ATOM 783 N N . ASP A 1 95 ? 6.568 11.159 3.516 1.00 96.00 95 ASP A N 1
ATOM 784 C CA . ASP A 1 95 ? 6.802 10.855 4.933 1.00 96.00 95 ASP A CA 1
ATOM 785 C C . ASP A 1 95 ? 6.376 9.434 5.337 1.00 96.00 95 ASP A C 1
ATOM 787 O O . ASP A 1 95 ? 6.401 9.094 6.522 1.00 96.00 95 ASP A O 1
ATOM 791 N N . PHE A 1 96 ? 5.901 8.615 4.391 1.00 96.88 96 PHE A N 1
ATOM 792 C CA . PHE A 1 96 ? 5.415 7.274 4.702 1.00 96.88 96 PHE A CA 1
ATOM 793 C C . PHE A 1 96 ? 6.552 6.260 4.625 1.00 96.88 96 PHE A C 1
ATOM 795 O O . PHE A 1 96 ? 7.322 6.206 3.664 1.00 96.88 96 PHE A O 1
ATOM 802 N N . GLU A 1 97 ? 6.614 5.389 5.626 1.00 96.50 97 GLU A N 1
ATOM 803 C CA . GLU A 1 97 ? 7.572 4.296 5.650 1.00 96.50 97 GLU A CA 1
ATOM 804 C C . GLU A 1 97 ? 7.179 3.231 4.616 1.00 96.50 97 GLU A C 1
ATOM 806 O O . GLU A 1 97 ? 6.043 2.743 4.582 1.00 96.50 97 GLU A O 1
ATOM 811 N N . ARG A 1 98 ? 8.138 2.842 3.774 1.00 93.94 98 ARG A N 1
ATOM 812 C CA . ARG A 1 98 ? 7.937 1.874 2.690 1.00 93.94 98 ARG A CA 1
ATOM 813 C C . ARG A 1 98 ? 8.259 0.477 3.198 1.00 93.94 98 ARG A C 1
ATOM 815 O O . ARG A 1 98 ? 9.378 0.209 3.627 1.00 93.94 98 ARG A O 1
ATOM 822 N N . LYS A 1 99 ? 7.284 -0.424 3.142 1.00 92.94 99 LYS A N 1
ATOM 823 C CA . LYS A 1 99 ? 7.402 -1.799 3.638 1.00 92.94 99 LYS A CA 1
ATOM 824 C C . LYS A 1 99 ? 7.030 -2.797 2.557 1.00 92.94 99 LYS A C 1
ATOM 826 O O . LYS A 1 99 ? 6.140 -2.568 1.742 1.00 92.94 99 LYS A O 1
ATOM 831 N N . ARG A 1 100 ? 7.655 -3.968 2.604 1.00 91.56 100 ARG A N 1
ATOM 832 C CA . ARG A 1 100 ? 7.135 -5.156 1.923 1.00 91.56 100 ARG A CA 1
ATOM 833 C C . ARG A 1 100 ? 6.277 -5.950 2.893 1.00 91.56 100 ARG A C 1
ATOM 835 O O . ARG A 1 100 ? 6.489 -5.915 4.105 1.00 91.56 100 ARG A O 1
ATOM 842 N N . CYS A 1 101 ? 5.267 -6.635 2.379 1.00 92.94 101 CYS A N 1
ATOM 843 C CA . CYS A 1 101 ? 4.515 -7.573 3.188 1.00 92.94 101 CYS A CA 1
ATOM 844 C C . CYS A 1 101 ? 5.425 -8.731 3.613 1.00 92.94 101 CYS A C 1
ATOM 846 O O . CYS A 1 101 ? 5.970 -9.432 2.768 1.00 92.94 101 CYS A O 1
ATOM 848 N N . ASN A 1 102 ? 5.526 -8.980 4.920 1.00 91.50 102 ASN A N 1
ATOM 849 C CA . ASN A 1 102 ? 6.335 -10.079 5.457 1.00 91.50 102 ASN A CA 1
ATOM 850 C C . ASN A 1 102 ? 5.910 -11.454 4.919 1.00 91.50 102 ASN A C 1
ATOM 852 O O . ASN A 1 102 ? 6.744 -12.337 4.788 1.00 91.50 102 ASN A O 1
ATOM 856 N N . ALA A 1 103 ? 4.629 -11.635 4.580 1.00 89.56 103 ALA A N 1
ATOM 857 C CA . ALA A 1 103 ? 4.124 -12.874 3.986 1.00 89.56 103 ALA A CA 1
ATOM 858 C C . ALA A 1 103 ? 4.309 -12.961 2.464 1.00 89.56 103 ALA A C 1
ATOM 860 O O . ALA A 1 103 ? 3.864 -13.927 1.865 1.00 89.56 103 ALA A O 1
ATOM 861 N N . CYS A 1 104 ? 4.903 -11.944 1.837 1.00 87.69 104 CYS A N 1
ATOM 862 C CA . CYS A 1 104 ? 5.333 -11.979 0.437 1.00 87.69 104 CYS A CA 1
ATOM 863 C C . CYS A 1 104 ? 6.862 -12.128 0.309 1.00 87.69 104 CYS A C 1
ATOM 865 O O . CYS A 1 104 ? 7.367 -12.118 -0.806 1.00 87.69 104 CYS A O 1
ATOM 867 N N . ASN A 1 105 ? 7.608 -12.226 1.420 1.00 74.12 105 ASN A N 1
ATOM 868 C CA . ASN A 1 105 ? 9.071 -12.381 1.425 1.00 74.12 105 ASN A CA 1
ATOM 869 C C . ASN A 1 105 ? 9.480 -13.862 1.303 1.00 74.12 105 ASN A C 1
ATOM 871 O O . ASN A 1 105 ? 10.214 -14.367 2.154 1.00 74.12 105 ASN A O 1
ATOM 875 N N . HIS A 1 106 ? 8.951 -14.559 0.299 1.00 59.75 106 HIS A N 1
ATOM 876 C CA . HIS A 1 106 ? 9.312 -15.945 -0.005 1.00 59.75 106 HIS A CA 1
ATOM 877 C C . HIS A 1 106 ? 10.456 -16.018 -1.015 1.00 59.75 106 HIS A C 1
ATOM 879 O O . HIS A 1 106 ? 10.492 -15.152 -1.919 1.00 59.75 106 HIS A O 1
#

Sequence (106 aa):
MPPSLIFLVEFDKTRGVTGTLKMDIMVVEKSVIFLFWINIDKPTKTIKMHQTDCKYIVKKETKYKGLERELRDGGWFLIDASEVAQQFFYYSYPDFERKRCNACNH